Protein AF-A0A1F4BN44-F1 (afdb_monomer)

Radius of gyration: 14.57 Å; Cα contacts (8 Å, |Δi|>4): 83; chains: 1; bounding box: 37×28×33 Å

Secondary structure (DSSP, 8-state):
----GGG-----TTTTTTS-SS-HHHHHH-SGGGGGG--S-EEEEEEGGGTTTTHHHHHHHHHHTTTS-EEEEE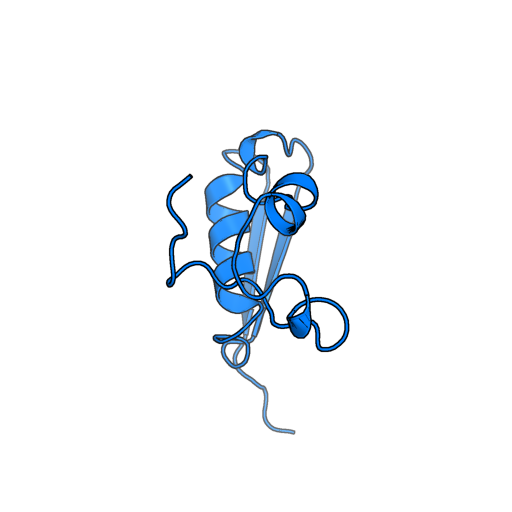E-----

Sequence (80 aa):
MQVDPDRIRCVDPLVTPQYPFDGPFYQERSAGPRLDQVKIPAYFGSGWYMHELHLKGAFDGYNGTGSIPKRMLVVPVIPR

Mean predicted aligned error: 6.7 Å

Solvent-accessible surface area (backbone atoms only — not comparable to full-atom values): 5126 Å² total; per-residue (Å²): 137,87,77,55,86,92,52,73,76,65,85,46,89,86,51,29,85,83,50,79,59,62,40,71,79,51,58,76,72,46,62,75,94,49,29,66,72,51,80,63,73,48,77,37,64,39,38,65,83,35,60,88,58,49,32,58,52,32,54,50,50,62,65,40,27,62,88,43,62,68,51,75,50,75,40,72,78,76,83,127

Nearest PDB structures (foldseek):
  4hxg-assembly2_K  TM=6.833E-01  e=7.333E+00  Pyrococcus horikoshii OT3
  4mnn-assembly1_A  TM=4.447E-01  e=7.333E+00  Saccharolobus solfataricus P2
  4m7r-assembly2_B  TM=3.169E-01  e=3.480E+00  Homo sapiens

pLDDT: mean 85.03, std 13.29, range [50.19, 98.19]

Structure (mmCIF, N/CA/C/O backbone):
data_AF-A0A1F4BN44-F1
#
_entry.id   AF-A0A1F4BN44-F1
#
loop_
_atom_site.group_PDB
_atom_site.id
_atom_site.type_symbol
_atom_site.label_atom_id
_atom_site.label_alt_id
_atom_site.label_comp_id
_atom_site.label_asym_id
_atom_site.label_entity_id
_atom_site.label_seq_id
_atom_site.pdbx_PDB_ins_code
_atom_site.Cartn_x
_atom_site.Cartn_y
_atom_site.Cartn_z
_atom_site.occupancy
_atom_site.B_iso_or_equiv
_atom_site.auth_seq_id
_atom_site.auth_comp_id
_atom_site.auth_asym_id
_atom_site.auth_atom_id
_atom_site.pdbx_PDB_model_num
ATOM 1 N N . MET A 1 1 ? 22.133 8.737 2.095 1.00 50.19 1 MET A N 1
ATOM 2 C CA . MET A 1 1 ? 20.729 8.299 1.948 1.00 50.19 1 MET A CA 1
ATOM 3 C C . MET A 1 1 ? 20.764 6.987 1.183 1.00 50.19 1 MET A C 1
ATOM 5 O O . MET A 1 1 ? 21.295 6.984 0.082 1.00 50.19 1 MET A O 1
ATOM 9 N N . GLN A 1 2 ? 20.370 5.874 1.802 1.00 51.16 2 GLN A N 1
ATOM 10 C CA . GLN A 1 2 ? 20.483 4.538 1.206 1.00 51.16 2 GLN A CA 1
ATOM 11 C C . GLN A 1 2 ? 19.184 4.244 0.447 1.00 51.16 2 GLN A C 1
ATOM 13 O O . GLN A 1 2 ? 18.107 4.361 1.024 1.00 51.16 2 GLN A O 1
ATOM 18 N N . VAL A 1 3 ? 19.288 3.974 -0.854 1.00 56.94 3 VAL A N 1
ATOM 19 C CA . VAL A 1 3 ? 18.147 3.639 -1.716 1.00 56.94 3 VAL A CA 1
ATOM 20 C C . VAL A 1 3 ? 17.841 2.155 -1.537 1.00 56.94 3 VAL A C 1
ATOM 22 O O . VAL A 1 3 ? 18.745 1.336 -1.683 1.00 56.94 3 VAL A O 1
ATOM 25 N N . ASP A 1 4 ? 16.593 1.826 -1.209 1.00 63.56 4 ASP A N 1
ATOM 26 C CA . ASP A 1 4 ? 16.119 0.447 -1.084 1.00 63.56 4 ASP A CA 1
ATOM 27 C C . ASP A 1 4 ? 15.526 -0.015 -2.432 1.00 63.56 4 ASP A C 1
ATOM 29 O O . ASP A 1 4 ? 14.476 0.500 -2.839 1.00 63.56 4 ASP A O 1
ATOM 33 N N . PRO A 1 5 ? 16.196 -0.931 -3.158 1.00 57.06 5 PRO A N 1
ATOM 34 C CA . PRO A 1 5 ? 15.740 -1.395 -4.466 1.00 57.06 5 PRO A CA 1
ATOM 35 C C . PRO A 1 5 ? 14.431 -2.197 -4.401 1.00 57.06 5 PRO A C 1
ATOM 37 O O . PRO A 1 5 ? 13.721 -2.253 -5.403 1.00 57.06 5 PRO A O 1
ATOM 40 N N . ASP A 1 6 ? 14.050 -2.731 -3.235 1.00 65.44 6 ASP A N 1
ATOM 41 C CA . ASP A 1 6 ? 12.819 -3.516 -3.056 1.00 65.44 6 ASP A CA 1
ATOM 42 C C . ASP A 1 6 ? 11.578 -2.632 -2.824 1.00 65.44 6 ASP A C 1
ATOM 44 O O . ASP A 1 6 ? 10.472 -3.114 -2.556 1.00 65.44 6 ASP A O 1
ATOM 48 N N . ARG A 1 7 ? 11.742 -1.306 -2.916 1.00 60.94 7 ARG A N 1
ATOM 49 C CA . ARG A 1 7 ? 10.735 -0.320 -2.508 1.00 60.94 7 ARG A CA 1
ATOM 50 C C . ARG A 1 7 ? 10.113 0.472 -3.654 1.00 60.94 7 ARG A C 1
ATOM 52 O O . ARG A 1 7 ? 9.452 1.476 -3.397 1.00 60.94 7 ARG A O 1
ATOM 59 N N . ILE A 1 8 ? 10.266 0.029 -4.904 1.00 57.72 8 ILE A N 1
ATOM 60 C CA . ILE A 1 8 ? 9.618 0.671 -6.058 1.00 57.72 8 ILE A CA 1
ATOM 61 C C . ILE A 1 8 ? 8.093 0.578 -5.895 1.00 57.72 8 ILE A C 1
ATOM 63 O O . ILE A 1 8 ? 7.497 -0.494 -5.979 1.00 57.72 8 ILE A O 1
ATOM 67 N N . ARG A 1 9 ? 7.450 1.720 -5.635 1.00 60.94 9 ARG A N 1
ATOM 68 C CA . ARG A 1 9 ? 5.995 1.841 -5.476 1.00 60.94 9 ARG A CA 1
ATOM 69 C C . ARG A 1 9 ? 5.415 2.497 -6.728 1.00 60.94 9 ARG A C 1
ATOM 71 O O . ARG A 1 9 ? 5.355 3.717 -6.783 1.00 60.94 9 ARG A O 1
ATOM 78 N N . CYS A 1 10 ? 4.970 1.674 -7.682 1.00 57.69 10 CYS A N 1
ATOM 79 C CA . CYS A 1 10 ? 4.417 2.064 -8.989 1.00 57.69 10 CYS A CA 1
ATOM 80 C C . CYS A 1 10 ? 5.382 2.845 -9.903 1.00 57.69 10 CYS A C 1
ATOM 82 O O . CYS A 1 10 ? 6.074 3.767 -9.485 1.00 57.69 10 CYS A O 1
ATOM 84 N N . VAL A 1 11 ? 5.381 2.499 -11.192 1.00 64.81 11 VAL A N 1
ATOM 85 C CA . VAL A 1 11 ? 6.116 3.229 -12.234 1.00 64.81 11 VAL A CA 1
ATOM 86 C C . VAL A 1 11 ? 5.150 4.200 -12.904 1.00 64.81 11 VAL A C 1
ATOM 88 O O . VAL A 1 11 ? 4.234 3.779 -13.607 1.00 64.81 11 VAL A O 1
ATOM 91 N N . ASP A 1 12 ? 5.337 5.495 -12.670 1.00 69.69 12 ASP A N 1
ATOM 92 C CA . ASP A 1 12 ? 4.663 6.541 -13.433 1.00 69.69 12 ASP A CA 1
ATOM 93 C C . ASP A 1 12 ? 5.531 6.863 -14.663 1.00 69.69 12 ASP A C 1
ATOM 95 O O . ASP A 1 12 ? 6.675 7.297 -14.509 1.00 69.69 12 ASP A O 1
ATOM 99 N N . PRO A 1 13 ? 5.036 6.665 -15.895 1.00 74.00 13 PRO A N 1
ATOM 100 C CA . PRO A 1 13 ? 5.856 6.807 -17.097 1.00 74.00 13 PRO A CA 1
ATOM 101 C C . PRO A 1 13 ? 6.360 8.239 -17.341 1.00 74.00 13 PRO A C 1
ATOM 103 O O . PRO A 1 13 ? 7.318 8.419 -18.090 1.00 74.00 13 PRO A O 1
ATOM 106 N N . LEU A 1 14 ? 5.747 9.254 -16.725 1.00 79.69 14 LEU A N 1
ATOM 107 C CA . LEU A 1 14 ? 6.141 10.657 -16.857 1.00 79.69 14 LEU A CA 1
ATOM 108 C C . LEU A 1 14 ? 7.142 11.080 -15.777 1.00 79.69 14 LEU A C 1
ATOM 110 O O . LEU A 1 14 ? 7.972 11.959 -16.014 1.00 79.69 14 LEU A O 1
ATOM 114 N N . VAL A 1 15 ? 7.079 10.456 -14.601 1.00 79.31 15 VAL A N 1
ATOM 115 C CA . VAL A 1 15 ? 7.865 10.851 -13.424 1.00 79.31 15 VAL A CA 1
ATOM 116 C C . VAL A 1 15 ? 9.041 9.909 -13.164 1.00 79.31 15 VAL A C 1
ATOM 118 O O . VAL A 1 15 ? 10.141 10.361 -12.836 1.00 79.31 15 VAL A O 1
ATOM 121 N N . THR A 1 16 ? 8.857 8.602 -13.352 1.00 80.75 16 THR A N 1
ATOM 122 C CA . THR A 1 16 ? 9.871 7.586 -13.048 1.00 80.75 16 THR A CA 1
ATOM 123 C C . THR A 1 16 ? 11.170 7.729 -13.848 1.00 80.75 16 THR A C 1
ATOM 125 O O . THR A 1 16 ? 12.221 7.499 -13.256 1.00 80.75 16 THR A O 1
ATOM 128 N N . PRO A 1 17 ? 11.198 8.186 -15.118 1.00 86.19 17 PRO A N 1
ATOM 129 C CA . PRO A 1 17 ? 12.472 8.429 -15.802 1.00 86.19 17 PRO A CA 1
ATOM 130 C C . PRO A 1 17 ? 13.362 9.480 -15.114 1.00 86.19 17 PRO A C 1
ATOM 132 O O . PRO A 1 17 ? 14.584 9.393 -15.189 1.00 86.19 17 PRO A O 1
ATOM 135 N N . GLN A 1 18 ? 12.763 10.467 -14.440 1.00 88.69 18 GLN A N 1
ATOM 136 C CA . GLN A 1 18 ? 13.483 11.534 -13.727 1.00 88.69 18 GLN A CA 1
ATOM 137 C C . GLN A 1 18 ? 13.799 11.140 -12.279 1.00 88.69 18 GLN A C 1
ATOM 139 O O . GLN A 1 18 ? 14.819 11.544 -11.723 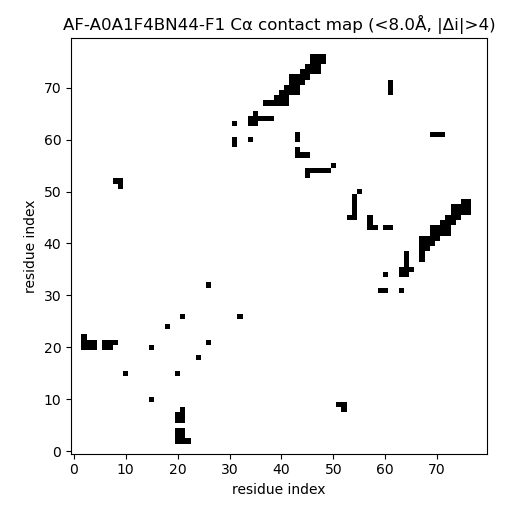1.00 88.69 18 GLN A O 1
ATOM 144 N N . TYR A 1 19 ? 12.934 10.319 -11.681 1.00 86.62 19 TYR A N 1
ATOM 145 C CA . TYR A 1 19 ? 13.065 9.813 -10.321 1.00 86.62 19 TYR A CA 1
ATOM 146 C C . TYR A 1 19 ? 12.884 8.286 -10.343 1.00 86.62 19 TYR A C 1
ATOM 148 O O . TYR A 1 19 ? 11.789 7.795 -10.071 1.00 86.62 19 TYR A O 1
ATOM 156 N N . PRO A 1 20 ? 13.923 7.510 -10.700 1.00 82.00 20 PRO A N 1
ATOM 157 C CA . PRO A 1 20 ? 13.782 6.069 -10.944 1.00 82.00 20 PRO A CA 1
ATOM 158 C C . PRO A 1 20 ? 13.670 5.220 -9.674 1.00 82.00 20 PRO A C 1
ATOM 160 O O . PRO A 1 20 ? 13.266 4.063 -9.739 1.00 82.00 20 PRO A O 1
ATOM 163 N N . PHE A 1 21 ? 14.019 5.780 -8.517 1.00 84.56 21 PHE A N 1
ATOM 164 C CA . PHE A 1 21 ? 14.044 5.067 -7.244 1.00 84.56 21 PHE A CA 1
ATOM 165 C C . PHE A 1 21 ? 13.152 5.733 -6.200 1.00 84.56 21 PHE A C 1
ATOM 167 O O . PHE A 1 21 ? 12.873 6.932 -6.287 1.00 84.56 21 PHE A O 1
ATOM 174 N N . ASP A 1 22 ? 12.770 4.971 -5.172 1.00 81.44 22 ASP A N 1
ATOM 175 C CA . ASP A 1 22 ? 12.038 5.469 -4.003 1.00 81.44 22 ASP A CA 1
ATOM 176 C C . ASP A 1 22 ? 12.908 6.435 -3.169 1.00 81.44 22 ASP A C 1
ATOM 178 O O . ASP A 1 22 ? 13.582 6.055 -2.212 1.00 81.44 22 ASP A O 1
ATOM 182 N N . GLY A 1 23 ? 12.945 7.699 -3.596 1.00 85.75 23 GLY A N 1
ATOM 183 C CA . GLY A 1 23 ? 13.729 8.779 -2.999 1.00 85.75 23 GLY A CA 1
ATOM 184 C C . GLY A 1 23 ? 12.875 9.902 -2.391 1.00 85.75 23 GLY A C 1
ATOM 185 O O . GLY A 1 23 ? 11.652 9.774 -2.285 1.00 85.75 23 GLY A O 1
ATOM 186 N N . PRO A 1 24 ? 13.496 11.043 -2.021 1.00 89.19 24 PRO A N 1
ATOM 187 C CA . PRO A 1 24 ? 12.808 12.174 -1.388 1.00 89.19 24 PRO A CA 1
ATOM 188 C C . PRO A 1 24 ? 11.545 12.627 -2.127 1.00 89.19 24 PRO A C 1
ATOM 190 O O . PRO A 1 24 ? 10.531 12.909 -1.492 1.00 89.19 24 PRO A O 1
ATOM 193 N N . PHE A 1 25 ? 11.597 12.629 -3.465 1.00 89.06 25 PHE A N 1
ATOM 194 C CA . PHE A 1 25 ? 10.481 13.015 -4.323 1.00 89.06 25 PHE A CA 1
ATOM 195 C C . PHE A 1 25 ? 9.203 12.213 -4.012 1.00 89.06 25 PHE A C 1
ATOM 197 O O . PHE A 1 25 ? 8.138 12.802 -3.808 1.00 89.06 25 PHE A O 1
ATOM 204 N N . TYR A 1 26 ? 9.303 10.882 -3.921 1.00 86.50 26 TYR A N 1
ATOM 205 C CA . TYR A 1 26 ? 8.158 10.020 -3.616 1.00 86.50 26 TYR A CA 1
ATOM 206 C C . TYR A 1 26 ? 7.825 10.010 -2.125 1.00 86.50 26 TYR A C 1
ATOM 208 O O . TYR A 1 26 ? 6.650 10.044 -1.761 1.00 86.50 26 TYR A O 1
ATOM 216 N N . GLN A 1 27 ? 8.835 10.010 -1.251 1.00 87.81 27 GLN A N 1
ATOM 217 C CA . GLN A 1 27 ? 8.635 9.952 0.200 1.00 87.81 27 GLN A CA 1
ATOM 218 C C . GLN A 1 27 ? 7.844 11.148 0.741 1.00 87.81 27 GLN A C 1
ATOM 220 O O . GLN A 1 27 ? 6.975 10.964 1.588 1.00 87.81 27 GLN A O 1
ATOM 225 N N . GLU A 1 28 ? 8.081 12.357 0.223 1.00 90.56 28 GLU A N 1
ATOM 226 C CA . GLU A 1 28 ? 7.337 13.564 0.614 1.00 90.56 28 GLU A CA 1
ATOM 227 C C . GLU A 1 28 ? 5.822 13.431 0.357 1.00 90.56 28 GLU A C 1
ATOM 229 O O . GLU A 1 28 ? 4.999 13.879 1.164 1.00 90.56 28 GLU A O 1
ATOM 234 N N . ARG A 1 29 ? 5.468 12.772 -0.755 1.00 89.00 29 ARG A N 1
ATOM 235 C CA . ARG A 1 29 ? 4.099 12.610 -1.278 1.00 89.00 29 ARG A CA 1
ATOM 236 C C . ARG A 1 29 ? 3.422 11.324 -0.806 1.00 89.00 29 ARG A C 1
ATOM 238 O O . ARG A 1 29 ? 2.211 11.177 -0.943 1.00 89.00 29 ARG A O 1
ATOM 245 N N . SER A 1 30 ? 4.188 10.386 -0.261 1.00 88.38 30 SER A N 1
ATOM 246 C CA . SER A 1 30 ? 3.680 9.091 0.171 1.00 88.38 30 SER A CA 1
ATOM 247 C C . SER A 1 30 ? 2.865 9.212 1.456 1.00 88.38 30 SER A C 1
ATOM 249 O O . SER A 1 30 ? 3.306 9.783 2.453 1.00 88.38 30 SER A O 1
ATOM 251 N N . ALA A 1 31 ? 1.682 8.597 1.462 1.00 89.38 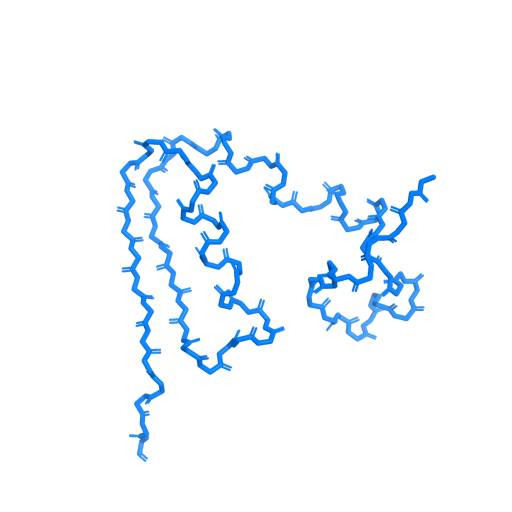31 ALA A N 1
ATOM 252 C CA . ALA A 1 31 ? 0.902 8.403 2.682 1.00 89.38 31 ALA A CA 1
ATOM 253 C C . ALA A 1 31 ? 1.455 7.263 3.562 1.00 89.38 31 ALA A C 1
ATOM 255 O O . ALA A 1 31 ? 1.134 7.193 4.745 1.00 89.38 31 ALA A O 1
ATOM 256 N N . GLY A 1 32 ? 2.295 6.379 3.005 1.00 90.25 32 GLY A N 1
ATOM 257 C CA . GLY A 1 32 ? 2.779 5.161 3.668 1.00 90.25 32 GLY A CA 1
ATOM 258 C C . GLY A 1 32 ? 3.431 5.396 5.039 1.00 90.25 32 GLY A C 1
ATOM 259 O O . GLY A 1 32 ? 3.036 4.745 6.003 1.00 90.25 32 GLY A O 1
ATOM 260 N N . PRO A 1 33 ? 4.377 6.344 5.179 1.00 91.12 33 PRO A N 1
ATOM 261 C CA . PRO A 1 33 ? 5.008 6.645 6.467 1.00 91.12 33 PRO A CA 1
ATOM 262 C C . PRO A 1 33 ? 4.081 7.268 7.523 1.00 91.12 33 PRO A C 1
ATOM 264 O O . PRO A 1 33 ? 4.512 7.441 8.656 1.00 91.12 33 PRO A O 1
ATOM 267 N N . ARG A 1 34 ? 2.850 7.656 7.158 1.00 93.00 34 ARG A N 1
ATOM 268 C CA . ARG A 1 34 ? 1.898 8.380 8.021 1.00 93.00 34 ARG A CA 1
ATOM 269 C C . ARG A 1 34 ? 0.599 7.599 8.247 1.00 93.00 34 ARG A C 1
ATOM 271 O O . ARG A 1 34 ? -0.412 8.182 8.634 1.00 93.00 34 ARG A O 1
ATOM 278 N N . LEU A 1 35 ? 0.582 6.295 7.959 1.00 95.00 35 LEU A N 1
ATOM 279 C CA . LEU A 1 35 ? -0.631 5.474 8.070 1.00 95.00 35 LEU A CA 1
ATOM 280 C C . LEU A 1 35 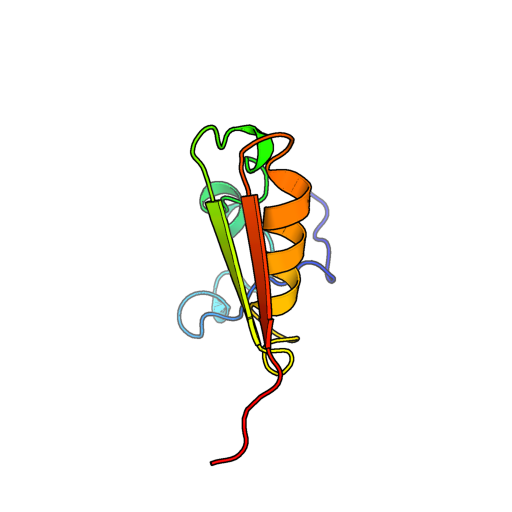? -1.189 5.428 9.503 1.00 95.00 35 LEU A C 1
ATOM 282 O O . LEU A 1 35 ? -2.402 5.388 9.687 1.00 95.00 35 LEU A O 1
ATOM 286 N N . ASP A 1 36 ? -0.331 5.518 10.514 1.00 95.31 36 ASP A N 1
ATOM 287 C CA . ASP A 1 36 ? -0.684 5.576 11.939 1.00 95.31 36 ASP A CA 1
ATOM 288 C C . ASP A 1 36 ? -1.474 6.846 12.327 1.00 95.31 36 ASP A C 1
ATOM 290 O O . ASP A 1 36 ? -2.189 6.887 13.341 1.00 9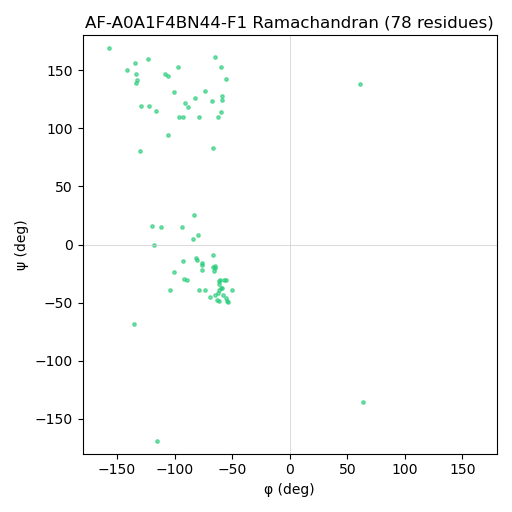5.31 36 ASP A O 1
ATOM 294 N N . GLN A 1 37 ? -1.385 7.887 11.496 1.00 95.69 37 GLN A N 1
ATOM 295 C CA . GLN A 1 37 ? -2.084 9.156 11.684 1.00 95.69 37 GLN A CA 1
ATOM 296 C C . GLN A 1 37 ? -3.545 9.097 11.226 1.00 95.69 37 GLN A C 1
ATOM 2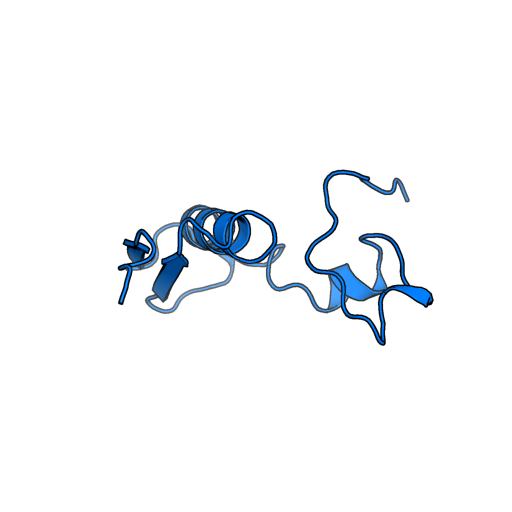98 O O . GLN A 1 37 ? -4.325 9.980 11.580 1.00 95.69 37 GLN A O 1
ATOM 303 N N . VAL A 1 38 ? -3.955 8.063 10.486 1.00 95.62 38 VAL A N 1
ATOM 304 C CA . VAL A 1 38 ? -5.349 7.896 10.054 1.00 95.62 38 VAL A CA 1
ATOM 305 C C . VAL A 1 38 ? -6.237 7.624 11.271 1.00 95.62 38 VAL A C 1
ATOM 307 O O . VAL A 1 38 ? -6.000 6.678 12.017 1.00 95.62 38 VAL A O 1
ATOM 310 N N . LYS A 1 39 ? -7.272 8.451 11.475 1.00 96.19 39 LYS A N 1
ATOM 311 C CA . LYS A 1 39 ? -8.233 8.333 12.597 1.00 96.19 39 LYS A CA 1
ATOM 312 C C . LYS A 1 39 ? -9.680 8.083 12.167 1.00 96.19 39 LYS A C 1
ATOM 314 O O . LYS A 1 39 ? -10.558 7.965 13.015 1.00 96.19 39 LYS A O 1
ATOM 319 N N . ILE A 1 40 ? -9.934 8.013 10.864 1.00 96.62 40 ILE A N 1
ATOM 320 C CA . ILE A 1 40 ? -11.267 7.753 10.313 1.00 96.62 40 ILE A CA 1
ATOM 321 C C . ILE A 1 40 ? -11.425 6.266 9.979 1.00 96.62 40 ILE A C 1
ATOM 323 O O . ILE A 1 40 ? -10.425 5.614 9.676 1.00 96.62 40 ILE A O 1
ATOM 327 N N . PRO A 1 41 ? -12.652 5.716 10.006 1.00 97.88 41 PRO A N 1
ATOM 328 C CA . PRO A 1 41 ? -12.902 4.368 9.517 1.00 97.88 41 PRO A CA 1
ATOM 329 C C . PRO A 1 41 ? -12.444 4.190 8.067 1.00 97.88 41 PRO A C 1
ATOM 331 O O . PRO A 1 41 ? -12.614 5.093 7.247 1.00 97.88 41 PRO A O 1
ATOM 334 N N . ALA A 1 42 ? -11.897 3.019 7.744 1.00 96.94 42 ALA A N 1
ATOM 335 C CA . ALA A 1 42 ? -11.332 2.750 6.425 1.00 96.94 42 ALA A CA 1
ATOM 336 C C . ALA A 1 42 ? -11.785 1.404 5.853 1.00 96.94 42 ALA A C 1
ATOM 338 O O . ALA A 1 4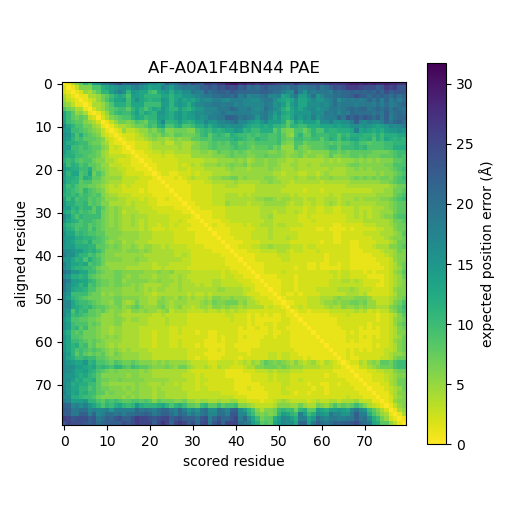2 ? -11.969 0.415 6.566 1.00 96.94 42 ALA A O 1
ATOM 339 N N . TYR A 1 43 ? -11.920 1.357 4.533 1.00 97.06 43 TYR A N 1
ATOM 340 C CA . TYR A 1 43 ? -12.169 0.132 3.789 1.00 97.06 43 TYR A CA 1
ATOM 341 C C . TYR A 1 43 ? -11.054 -0.063 2.766 1.00 97.06 43 TYR A C 1
ATOM 343 O O . TYR A 1 43 ? -10.857 0.780 1.894 1.00 97.06 43 TYR A O 1
ATOM 351 N N . PHE A 1 44 ? -10.324 -1.168 2.880 1.00 96.00 44 PHE A N 1
ATOM 352 C CA . PHE A 1 44 ? -9.206 -1.493 2.000 1.00 96.00 44 PHE A CA 1
ATOM 353 C C . PHE A 1 44 ? -9.655 -2.499 0.942 1.00 96.00 44 PHE A C 1
ATOM 355 O O . PHE A 1 44 ? -10.276 -3.512 1.261 1.00 96.00 44 PHE A O 1
ATOM 362 N N . GLY A 1 45 ? -9.342 -2.226 -0.320 1.00 94.25 45 GLY A N 1
ATOM 363 C CA . GLY A 1 45 ? -9.766 -3.051 -1.446 1.00 94.25 45 GLY A CA 1
ATOM 364 C C . GLY A 1 45 ? -8.615 -3.332 -2.396 1.00 94.25 45 GLY A C 1
ATOM 365 O O . GLY A 1 45 ? -7.821 -2.438 -2.687 1.00 94.25 45 GLY A O 1
ATOM 366 N N . SER A 1 46 ? -8.530 -4.564 -2.891 1.00 93.56 46 SER A N 1
ATOM 367 C CA . SER A 1 46 ? -7.659 -4.894 -4.018 1.00 93.56 46 SER A CA 1
ATOM 368 C C . SER A 1 46 ? -8.128 -6.148 -4.749 1.00 93.56 46 SER A C 1
ATOM 370 O O . SER A 1 46 ? -8.989 -6.888 -4.272 1.00 93.56 46 SER A O 1
ATOM 372 N N . GLY A 1 47 ? -7.542 -6.391 -5.915 1.00 92.75 47 GLY A N 1
ATOM 373 C CA . GLY A 1 47 ? -7.645 -7.667 -6.606 1.00 92.75 47 GLY A CA 1
ATOM 374 C C . GLY A 1 47 ? -6.335 -8.439 -6.498 1.00 92.75 47 GLY A C 1
ATOM 375 O O . GLY A 1 47 ? -5.270 -7.830 -6.573 1.00 92.75 47 GLY A O 1
ATOM 376 N N . TRP A 1 48 ? -6.392 -9.770 -6.396 1.00 91.12 48 TRP A N 1
ATOM 377 C CA . TRP A 1 48 ? -5.181 -10.613 -6.383 1.00 91.12 48 TRP A CA 1
ATOM 378 C C . TRP A 1 48 ? -4.286 -10.392 -7.611 1.00 91.12 48 TRP A C 1
ATOM 380 O O . TRP A 1 48 ? -3.067 -10.468 -7.513 1.00 91.12 48 TRP A O 1
ATOM 390 N N . TYR A 1 49 ? -4.880 -10.044 -8.754 1.00 88.94 49 TYR A N 1
ATOM 391 C CA . TYR A 1 49 ? -4.147 -9.732 -9.981 1.00 88.94 49 TYR A CA 1
ATOM 392 C C . TYR A 1 49 ? -3.284 -8.463 -9.887 1.00 88.94 49 TYR A C 1
ATOM 394 O O . TYR A 1 49 ? -2.291 -8.363 -10.597 1.00 88.94 49 TYR A O 1
ATOM 402 N N . MET A 1 50 ? -3.587 -7.533 -8.973 1.00 88.44 50 MET A N 1
ATOM 403 C CA . MET A 1 50 ? -2.853 -6.271 -8.793 1.00 88.44 50 MET A CA 1
ATOM 404 C C . MET A 1 50 ? -1.588 -6.417 -7.928 1.00 88.44 50 MET A C 1
ATOM 406 O O . MET A 1 50 ? -1.162 -5.454 -7.282 1.00 88.44 50 MET A O 1
ATOM 410 N N . HIS A 1 51 ? -1.003 -7.617 -7.870 1.00 86.25 51 HIS A N 1
ATOM 411 C CA . HIS A 1 51 ? 0.162 -7.936 -7.042 1.00 86.25 51 HIS A CA 1
ATOM 412 C C . HIS A 1 51 ? 1.389 -7.050 -7.311 1.00 86.25 51 HIS A C 1
ATOM 414 O O . HIS A 1 51 ? 2.114 -6.737 -6.370 1.00 86.25 51 HIS A O 1
ATOM 420 N N . GLU A 1 52 ? 1.558 -6.565 -8.541 1.00 83.12 52 GLU A N 1
ATOM 421 C CA . GLU A 1 52 ? 2.687 -5.711 -8.943 1.00 83.12 52 GLU A CA 1
ATOM 422 C C . GLU A 1 52 ? 2.516 -4.223 -8.586 1.00 83.12 52 GLU A C 1
ATOM 424 O O . GLU A 1 52 ? 3.469 -3.456 -8.686 1.00 83.12 52 GLU A O 1
ATOM 429 N N . LEU A 1 53 ? 1.315 -3.784 -8.179 1.00 81.00 53 LEU A N 1
ATOM 430 C CA . LEU A 1 53 ? 1.023 -2.356 -7.970 1.00 81.00 53 LEU A CA 1
ATOM 431 C C . LEU A 1 53 ? 0.259 -2.096 -6.665 1.00 81.00 53 LEU A C 1
ATOM 433 O O . LEU A 1 53 ? 0.788 -1.501 -5.726 1.00 81.00 53 LEU A O 1
ATOM 437 N N . HIS A 1 54 ? -1.001 -2.531 -6.580 1.00 87.81 54 HIS A N 1
ATOM 438 C CA . HIS A 1 54 ? -1.913 -2.093 -5.515 1.00 87.81 54 HIS A CA 1
ATOM 439 C C . HIS A 1 54 ? -2.084 -3.093 -4.372 1.00 87.81 54 HIS A C 1
ATOM 441 O O . HIS A 1 54 ? -2.442 -2.687 -3.265 1.00 87.81 54 HIS A O 1
ATOM 447 N N . LEU A 1 55 ? -1.846 -4.387 -4.602 1.00 91.56 55 LEU A N 1
ATOM 448 C CA . LEU A 1 55 ? -2.136 -5.427 -3.611 1.00 91.56 55 LEU A CA 1
ATOM 449 C C . LEU A 1 55 ? -1.327 -5.233 -2.328 1.00 91.56 55 LEU A C 1
ATOM 451 O O . LEU A 1 55 ? -1.893 -5.206 -1.236 1.00 91.56 55 LEU A O 1
ATOM 455 N N . LYS A 1 56 ? -0.012 -5.018 -2.460 1.00 91.25 56 LYS A N 1
ATOM 456 C CA . LYS A 1 56 ? 0.855 -4.723 -1.316 1.00 91.25 56 LYS A CA 1
ATOM 457 C C . LYS A 1 56 ? 0.381 -3.480 -0.560 1.00 91.25 56 LYS A C 1
ATOM 459 O O . LYS A 1 56 ? 0.321 -3.503 0.664 1.00 91.25 56 LYS A O 1
ATOM 464 N N . GLY A 1 57 ? -0.002 -2.424 -1.278 1.00 91.38 57 GLY A N 1
ATOM 465 C CA . GLY A 1 57 ? -0.511 -1.187 -0.681 1.00 91.38 57 GLY A CA 1
ATOM 466 C C . GLY A 1 57 ? -1.777 -1.393 0.158 1.00 91.38 57 GLY A C 1
ATOM 467 O O . GLY A 1 57 ? -1.904 -0.785 1.219 1.00 91.38 57 GLY A O 1
ATOM 468 N N . ALA A 1 58 ? -2.681 -2.282 -0.264 1.00 94.44 58 ALA A N 1
ATOM 469 C CA . ALA A 1 58 ? -3.885 -2.607 0.501 1.00 94.4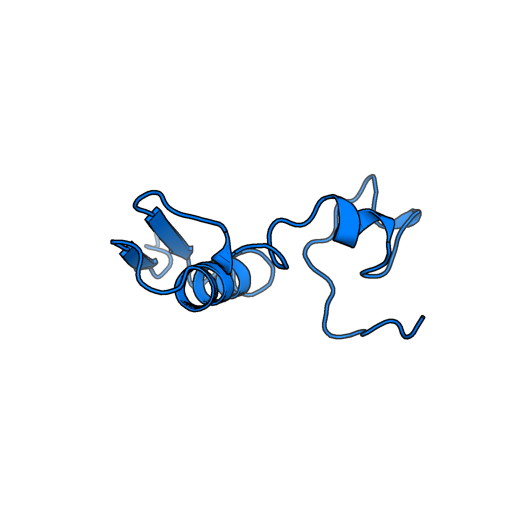4 58 ALA A CA 1
ATOM 470 C C . ALA A 1 58 ? -3.557 -3.288 1.842 1.00 94.44 58 ALA A C 1
ATOM 472 O O . ALA A 1 58 ? -4.117 -2.910 2.874 1.00 94.44 58 ALA A O 1
ATOM 473 N N . PHE A 1 59 ? -2.618 -4.241 1.848 1.00 95.38 59 PHE A N 1
ATOM 474 C CA . PHE A 1 59 ? -2.156 -4.891 3.079 1.00 95.38 59 PHE A CA 1
ATOM 475 C C . PHE A 1 59 ? -1.348 -3.945 3.973 1.00 95.38 59 PHE A C 1
ATOM 477 O O . PHE A 1 59 ? -1.614 -3.877 5.174 1.00 95.38 59 PHE A O 1
ATOM 484 N N . ASP A 1 60 ? -0.411 -3.180 3.400 1.00 95.00 60 ASP A N 1
ATOM 485 C CA . ASP A 1 60 ? 0.368 -2.164 4.118 1.00 95.00 60 ASP A CA 1
ATOM 486 C C . ASP A 1 60 ? -0.575 -1.158 4.808 1.00 95.00 60 ASP A C 1
ATOM 488 O O . ASP A 1 60 ? -0.420 -0.877 5.995 1.00 95.00 60 ASP A O 1
ATOM 492 N N . GLY A 1 61 ? -1.596 -0.664 4.097 1.00 95.06 61 GLY A N 1
ATOM 493 C CA . GLY A 1 61 ? -2.595 0.264 4.629 1.00 95.06 61 GLY A CA 1
ATOM 494 C C . GLY A 1 61 ? -3.424 -0.330 5.768 1.00 95.06 61 GLY A C 1
ATOM 495 O O . GLY A 1 61 ? -3.574 0.287 6.827 1.00 95.06 61 GLY A O 1
ATOM 496 N N . TYR A 1 62 ? -3.932 -1.550 5.589 1.00 96.50 62 TYR A N 1
ATOM 497 C CA . TYR A 1 62 ? -4.711 -2.215 6.630 1.00 96.50 62 TYR A CA 1
ATOM 498 C C . TYR A 1 62 ? -3.884 -2.464 7.884 1.00 96.50 62 TYR A C 1
ATOM 500 O O . TYR A 1 62 ? -4.371 -2.217 8.981 1.00 96.50 62 TYR A O 1
ATOM 508 N N . ASN A 1 63 ? -2.631 -2.895 7.755 1.00 95.62 63 ASN A N 1
ATOM 509 C CA . ASN A 1 63 ? -1.773 -3.145 8.911 1.00 95.62 63 ASN A CA 1
ATOM 510 C C . ASN A 1 63 ? -1.293 -1.838 9.569 1.00 95.62 63 ASN A C 1
ATOM 512 O O . ASN A 1 63 ? -1.281 -1.743 10.794 1.00 95.62 63 ASN A O 1
ATOM 516 N N . GLY A 1 64 ? -0.966 -0.814 8.776 1.00 96.06 64 GLY A N 1
ATOM 517 C CA . GLY A 1 64 ? -0.380 0.442 9.255 1.00 96.06 64 GLY A CA 1
ATOM 518 C C . GLY A 1 64 ? -1.350 1.407 9.942 1.00 96.06 64 GLY A C 1
ATOM 519 O O . GLY A 1 64 ? -0.918 2.234 10.735 1.00 96.06 64 GLY A O 1
ATOM 520 N N . THR A 1 65 ? -2.659 1.299 9.699 1.00 96.69 65 THR A N 1
ATOM 521 C CA . THR A 1 65 ? -3.669 2.224 10.263 1.00 96.69 65 THR A CA 1
ATOM 522 C C . THR A 1 65 ? -4.075 1.942 11.718 1.00 96.69 65 THR A C 1
ATOM 524 O O . THR A 1 65 ? -4.995 2.561 12.252 1.00 96.69 65 THR A O 1
ATOM 527 N N . GLY A 1 66 ? -3.395 1.019 12.405 1.00 92.06 66 GLY A N 1
ATOM 528 C CA . GLY A 1 66 ? -3.604 0.787 13.838 1.00 92.06 66 GLY A CA 1
ATOM 529 C C . GLY A 1 66 ? -5.015 0.287 14.175 1.00 92.06 66 GLY A C 1
ATOM 530 O O . GLY A 1 66 ? -5.529 -0.616 13.520 1.00 92.06 66 GLY A O 1
ATOM 531 N N . SER A 1 67 ? -5.644 0.837 15.214 1.00 93.94 67 SER A N 1
ATOM 532 C CA . SER A 1 67 ? -6.903 0.330 15.787 1.00 93.94 67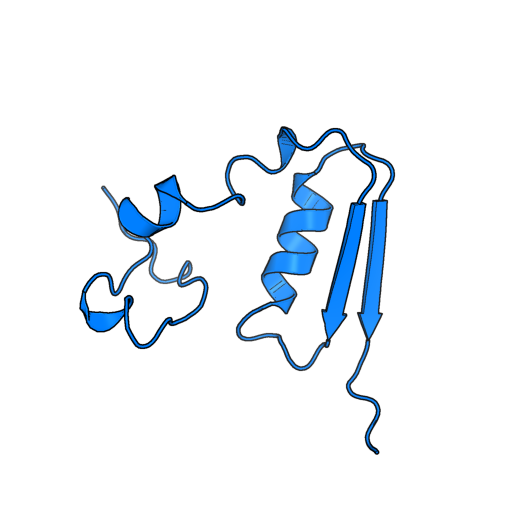 SER A CA 1
ATOM 533 C C . SER A 1 67 ? -8.180 0.984 15.241 1.00 93.94 67 SER A C 1
ATOM 535 O O . SER A 1 67 ? -9.235 0.857 15.864 1.00 93.94 67 SER A O 1
ATOM 537 N N . ILE A 1 68 ? -8.119 1.705 14.115 1.00 97.62 68 ILE A N 1
ATOM 538 C CA . ILE A 1 68 ? -9.328 2.286 13.511 1.00 97.62 68 ILE A CA 1
ATOM 539 C C . ILE A 1 68 ? -10.345 1.191 13.139 1.00 97.62 68 ILE A C 1
ATOM 541 O O . ILE A 1 68 ? -9.945 0.069 12.807 1.00 97.62 68 ILE A O 1
ATOM 545 N N . PRO A 1 69 ? -11.656 1.497 13.115 1.00 98.19 69 PRO A N 1
ATOM 546 C CA . PRO A 1 69 ? -12.634 0.600 12.516 1.00 98.19 69 PRO A CA 1
ATOM 547 C C . PRO A 1 69 ? -12.287 0.379 11.041 1.00 98.19 69 PRO A C 1
ATOM 549 O O . PRO A 1 69 ? -12.327 1.312 10.238 1.00 98.19 69 PRO A O 1
ATOM 552 N N . LYS A 1 70 ? -11.922 -0.852 10.679 1.00 97.50 70 LYS A N 1
ATOM 553 C CA . LYS A 1 70 ? -11.473 -1.171 9.323 1.00 97.50 70 LYS A CA 1
ATOM 554 C C . LYS A 1 70 ? -11.964 -2.517 8.831 1.00 97.50 70 LYS A C 1
ATOM 556 O O . LYS A 1 70 ? -12.170 -3.450 9.604 1.00 97.50 70 LYS A O 1
ATOM 561 N N . ARG A 1 71 ? -12.150 -2.602 7.518 1.00 97.88 71 ARG A N 1
ATOM 562 C CA . ARG A 1 71 ? -12.465 -3.839 6.797 1.00 97.88 71 ARG A CA 1
ATOM 563 C C . ARG A 1 71 ? -11.585 -3.935 5.560 1.00 97.88 71 ARG A C 1
ATOM 565 O O . ARG A 1 71 ? -11.114 -2.917 5.056 1.00 97.88 71 ARG A O 1
ATOM 572 N N . MET A 1 72 ? -11.372 -5.153 5.082 1.00 97.00 72 MET A N 1
ATOM 573 C CA . MET A 1 72 ? -10.656 -5.409 3.840 1.00 97.00 72 MET A CA 1
ATOM 574 C C . MET A 1 72 ? -11.433 -6.399 2.982 1.00 97.00 72 MET A C 1
ATOM 576 O O . MET A 1 72 ? -11.992 -7.362 3.503 1.00 97.00 72 MET A O 1
ATOM 580 N N . LEU A 1 73 ? -11.419 -6.173 1.672 1.00 95.94 73 LEU A N 1
ATOM 581 C CA . LEU A 1 73 ? -11.839 -7.145 0.675 1.00 95.94 73 LEU A CA 1
ATOM 582 C C . LEU A 1 73 ? -10.754 -7.286 -0.392 1.00 95.94 73 LEU A C 1
ATOM 584 O O . LEU A 1 73 ? -10.428 -6.330 -1.095 1.00 95.94 73 LEU A O 1
ATOM 588 N N . VAL A 1 74 ? -10.221 -8.499 -0.522 1.00 95.38 74 VAL A N 1
ATOM 589 C CA . VAL A 1 74 ? -9.326 -8.872 -1.619 1.00 95.38 74 VAL A CA 1
ATOM 590 C C . VAL A 1 74 ? -10.014 -9.945 -2.439 1.00 95.38 74 VAL A C 1
ATOM 592 O O . VAL A 1 74 ? -10.287 -11.034 -1.933 1.00 95.38 74 VAL A O 1
ATOM 595 N N . VAL A 1 75 ? -10.326 -9.626 -3.693 1.00 91.25 75 VAL A N 1
ATOM 596 C CA . VAL A 1 75 ? -11.065 -10.532 -4.580 1.00 91.25 75 VAL A CA 1
ATOM 597 C C . VAL A 1 75 ? -10.170 -11.108 -5.671 1.00 91.25 75 VAL A C 1
ATOM 599 O O . VAL A 1 75 ? -9.251 -10.436 -6.150 1.00 91.25 75 VAL A O 1
ATOM 602 N N . PRO A 1 76 ? -10.412 -12.354 -6.104 1.00 87.50 76 PRO A N 1
ATOM 603 C CA . PRO A 1 76 ? -9.863 -12.824 -7.366 1.00 87.50 76 PRO A CA 1
ATOM 604 C C . PRO A 1 76 ? -10.469 -12.019 -8.522 1.00 87.50 76 PRO A C 1
ATOM 606 O O . PRO A 1 76 ? -11.522 -11.392 -8.381 1.00 87.50 76 PRO A O 1
ATOM 609 N N . VAL A 1 77 ? -9.816 -12.047 -9.684 1.00 75.56 77 VAL A N 1
ATOM 610 C CA . VAL A 1 77 ? -10.493 -11.642 -10.921 1.00 75.56 77 VAL A CA 1
ATOM 611 C C . VAL A 1 77 ? -11.692 -12.567 -11.081 1.00 75.56 77 VAL A C 1
ATOM 613 O O . VAL A 1 77 ? -11.522 -13.783 -11.074 1.00 75.56 77 VAL A O 1
ATOM 616 N N . ILE A 1 78 ? -12.890 -12.005 -11.207 1.00 66.62 78 ILE A N 1
ATOM 617 C CA . ILE A 1 78 ? -14.027 -12.767 -11.717 1.00 66.62 78 ILE A CA 1
ATOM 618 C C . ILE A 1 78 ? -13.832 -12.784 -13.237 1.00 66.62 78 ILE A C 1
ATOM 620 O O . ILE A 1 78 ? -13.911 -11.707 -13.841 1.00 66.62 78 ILE A O 1
ATOM 624 N N . PRO A 1 79 ? -13.496 -13.929 -13.864 1.00 59.75 79 PRO A N 1
ATOM 625 C CA . PRO A 1 79 ? -13.493 -13.997 -15.317 1.00 59.75 79 PRO A CA 1
ATOM 626 C C . PRO A 1 79 ? -14.908 -13.655 -15.802 1.00 59.75 79 PRO A C 1
ATOM 628 O O . PRO A 1 79 ? -15.885 -14.189 -15.274 1.00 59.75 79 PRO A O 1
ATOM 631 N N . ARG A 1 80 ? -15.004 -12.694 -16.726 1.00 58.41 80 ARG A N 1
ATOM 632 C CA . ARG A 1 80 ? -16.254 -12.412 -17.441 1.00 58.41 80 ARG A CA 1
ATOM 633 C C . ARG A 1 80 ? -16.483 -13.455 -18.519 1.00 58.41 80 ARG A C 1
ATOM 635 O O . ARG A 1 80 ? -15.469 -13.902 -19.101 1.00 58.41 80 ARG A O 1
#

Foldseek 3Di:
DDFDPVPDADDDPVCCVVVVTPDPVVVVVDCLVVLCVDAEEDEAEDEPVCVVHCPVVSVSNVVSNPPHNYYYDYYYPPDD